Protein AF-A0A392PXV6-F1 (afdb_monomer_lite)

Organism: NCBI:txid97028

InterPro domains:
  IPR044673 Protein DCL-like [PTHR33415] (2-70)

Structure (mmCIF, N/CA/C/O backbone):
data_AF-A0A392PXV6-F1
#
_entry.id   AF-A0A392PXV6-F1
#
loop_
_atom_site.group_PDB
_atom_site.id
_atom_site.type_symbol
_atom_site.label_atom_id
_atom_site.label_alt_id
_atom_site.label_comp_id
_atom_site.label_asym_id
_atom_site.label_entity_id
_atom_site.label_seq_id
_atom_site.pdbx_PDB_ins_code
_atom_site.Cartn_x
_atom_site.Cartn_y
_atom_site.Cartn_z
_atom_site.occupancy
_atom_site.B_iso_or_equiv
_atom_site.auth_seq_id
_atom_site.auth_comp_id
_atom_site.auth_asym_id
_atom_site.auth_atom_id
_atom_site.pdbx_PDB_model_num
ATOM 1 N N . PRO A 1 1 ? 27.058 -9.964 -19.767 1.00 63.34 1 PRO A N 1
ATOM 2 C CA . PRO A 1 1 ? 26.178 -9.089 -20.586 1.00 63.34 1 PRO A CA 1
ATOM 3 C C . PRO A 1 1 ? 24.744 -9.017 -20.048 1.00 63.34 1 PRO A C 1
ATOM 5 O O . PRO A 1 1 ? 24.215 -7.920 -19.925 1.00 63.34 1 PRO A O 1
ATOM 8 N N . ASP A 1 2 ? 24.148 -10.153 -19.668 1.00 72.12 2 ASP A N 1
ATOM 9 C CA . ASP A 1 2 ? 22.732 -10.195 -19.262 1.00 72.12 2 ASP A CA 1
ATOM 10 C C . ASP A 1 2 ? 22.460 -9.681 -17.845 1.00 72.12 2 ASP A C 1
ATOM 12 O O . ASP A 1 2 ? 21.411 -9.098 -17.608 1.00 72.12 2 ASP A O 1
ATOM 16 N N . TYR A 1 3 ? 23.424 -9.786 -16.924 1.00 73.56 3 TYR A N 1
ATOM 17 C CA . TYR A 1 3 ? 23.288 -9.300 -15.541 1.00 73.56 3 TYR A CA 1
ATOM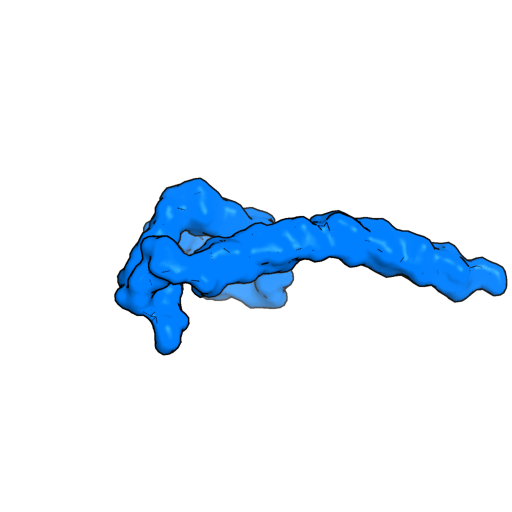 18 C C . TYR A 1 3 ? 22.855 -7.827 -15.438 1.00 73.56 3 TYR A C 1
ATOM 20 O O . TYR A 1 3 ? 22.047 -7.472 -14.587 1.00 73.56 3 TYR A O 1
ATOM 28 N N . ARG A 1 4 ? 23.357 -6.965 -16.332 1.00 81.00 4 ARG A N 1
ATOM 29 C CA . ARG A 1 4 ? 23.015 -5.536 -16.325 1.00 81.00 4 ARG A CA 1
ATOM 30 C C . ARG A 1 4 ? 21.550 -5.301 -16.708 1.00 81.00 4 ARG A C 1
ATOM 32 O O . ARG A 1 4 ? 20.886 -4.524 -16.044 1.00 81.00 4 ARG A O 1
ATOM 39 N N . LYS A 1 5 ? 21.034 -6.062 -17.680 1.00 84.81 5 LYS A N 1
ATOM 40 C CA . LYS A 1 5 ? 19.623 -6.006 -18.096 1.00 84.81 5 LYS A CA 1
ATOM 41 C C . LYS A 1 5 ? 18.671 -6.451 -16.983 1.00 84.81 5 LYS A C 1
ATOM 43 O O . LYS A 1 5 ? 17.619 -5.850 -16.821 1.00 84.81 5 LYS A O 1
ATOM 48 N N . TRP A 1 6 ? 19.039 -7.485 -16.218 1.00 88.38 6 TRP A N 1
ATOM 49 C CA . TRP A 1 6 ? 18.251 -7.928 -15.061 1.00 88.38 6 TRP A CA 1
ATOM 50 C C . TRP A 1 6 ? 18.170 -6.849 -13.985 1.00 88.38 6 TRP A C 1
ATOM 52 O O . TRP A 1 6 ? 17.091 -6.598 -13.464 1.00 88.38 6 TRP A O 1
ATOM 62 N N . LYS A 1 7 ? 19.290 -6.174 -13.712 1.00 89.75 7 LYS A N 1
ATOM 63 C CA . LYS A 1 7 ? 19.341 -5.085 -12.735 1.00 89.75 7 LYS A CA 1
ATOM 64 C C . LYS A 1 7 ? 18.528 -3.862 -13.170 1.00 89.75 7 LYS A C 1
ATOM 66 O O . LYS A 1 7 ? 17.843 -3.267 -12.350 1.00 89.75 7 LYS A O 1
ATOM 71 N N . ASP A 1 8 ? 18.576 -3.508 -14.453 1.00 93.75 8 ASP A N 1
ATOM 72 C CA . ASP A 1 8 ? 17.767 -2.405 -14.986 1.00 93.75 8 ASP A CA 1
ATOM 73 C C . ASP A 1 8 ? 16.265 -2.734 -14.869 1.00 93.75 8 ASP A C 1
ATOM 75 O O . ASP A 1 8 ? 15.482 -1.896 -14.432 1.00 93.75 8 ASP A O 1
ATOM 79 N N . LYS A 1 9 ? 15.871 -3.986 -15.150 1.00 92.19 9 LYS A N 1
ATOM 80 C CA . LYS A 1 9 ? 14.483 -4.448 -14.994 1.00 92.19 9 LYS A CA 1
ATOM 81 C C . LYS A 1 9 ? 14.022 -4.483 -13.536 1.00 92.19 9 LYS A C 1
ATOM 83 O O . LYS A 1 9 ? 12.874 -4.160 -13.256 1.00 92.19 9 LYS A O 1
ATOM 88 N N . GLU A 1 10 ? 14.899 -4.890 -12.624 1.00 93.50 10 GLU A N 1
ATOM 89 C CA . GLU A 1 10 ? 14.639 -4.852 -11.183 1.00 93.50 10 GLU A CA 1
ATOM 90 C C . GLU A 1 10 ? 14.402 -3.415 -10.708 1.00 93.50 10 GLU A C 1
ATOM 92 O O . GLU A 1 10 ? 13.417 -3.166 -10.021 1.00 93.50 10 GLU A O 1
ATOM 97 N N . ASN A 1 11 ? 15.235 -2.463 -11.139 1.00 94.75 11 ASN A N 1
ATOM 98 C CA . ASN A 1 11 ? 15.046 -1.049 -10.820 1.00 94.75 11 ASN A CA 1
ATOM 99 C C . ASN A 1 11 ? 13.724 -0.492 -11.369 1.00 94.75 11 ASN A C 1
ATOM 101 O O . ASN A 1 11 ? 13.023 0.177 -10.626 1.00 94.75 11 ASN A O 1
ATOM 105 N N . GLU A 1 12 ? 13.341 -0.805 -12.613 1.00 95.12 12 GLU A N 1
ATOM 106 C CA . GLU A 1 12 ? 12.033 -0.391 -13.159 1.00 95.12 12 GLU A CA 1
ATOM 107 C C . GLU A 1 12 ? 10.864 -0.888 -12.292 1.00 95.12 12 GLU A C 1
ATOM 109 O O . GLU A 1 12 ? 9.916 -0.155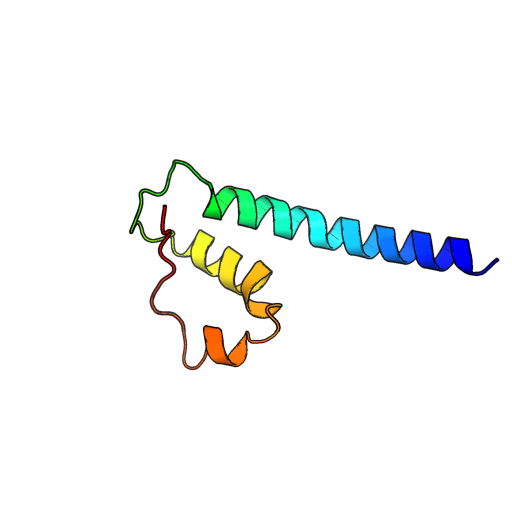 -12.032 1.00 95.12 12 GLU A O 1
ATOM 114 N N . ILE A 1 13 ? 10.939 -2.136 -11.819 1.00 92.50 13 ILE A N 1
ATOM 115 C CA . ILE A 1 13 ? 9.915 -2.716 -10.941 1.00 92.50 13 ILE A CA 1
ATOM 116 C C . ILE A 1 13 ? 9.909 -2.014 -9.578 1.00 92.50 13 ILE A C 1
ATOM 118 O O . ILE A 1 13 ? 8.842 -1.754 -9.025 1.00 92.50 13 ILE A O 1
ATOM 122 N N . LEU A 1 14 ? 11.085 -1.718 -9.020 1.00 93.56 14 LEU A N 1
ATOM 123 C CA . LEU A 1 14 ? 11.195 -1.008 -7.748 1.00 93.56 14 LEU A CA 1
ATOM 124 C C . LEU A 1 14 ? 10.652 0.421 -7.847 1.00 93.56 14 LEU A C 1
ATOM 126 O O . LEU A 1 14 ? 9.923 0.824 -6.946 1.00 93.56 14 LEU A O 1
ATOM 130 N N . ASP A 1 15 ? 10.928 1.136 -8.938 1.00 95.19 15 ASP A N 1
ATOM 131 C CA . ASP A 1 15 ? 10.421 2.492 -9.185 1.00 95.19 15 ASP A CA 1
ATOM 132 C C . ASP A 1 15 ? 8.881 2.523 -9.246 1.00 95.19 15 ASP A C 1
ATOM 134 O O . ASP A 1 15 ? 8.256 3.471 -8.768 1.00 95.19 15 ASP A O 1
ATOM 138 N N . ASP A 1 16 ? 8.252 1.466 -9.772 1.00 90.81 16 ASP A N 1
ATOM 139 C CA . ASP A 1 16 ? 6.790 1.329 -9.801 1.00 90.81 16 ASP A CA 1
ATOM 140 C C . ASP A 1 16 ? 6.200 0.953 -8.424 1.00 90.81 16 ASP A C 1
ATOM 142 O O . ASP A 1 16 ? 5.089 1.369 -8.072 1.00 90.81 16 ASP A O 1
ATOM 146 N N . ILE A 1 17 ? 6.923 0.154 -7.630 1.00 91.06 17 ILE A N 1
ATOM 147 C CA . ILE A 1 17 ? 6.453 -0.378 -6.340 1.00 91.06 17 ILE A CA 1
ATOM 148 C C . ILE A 1 17 ? 6.708 0.595 -5.180 1.00 91.06 17 ILE A C 1
ATOM 150 O O . ILE A 1 17 ? 5.900 0.674 -4.251 1.00 91.06 17 ILE A O 1
ATOM 154 N N . GLU A 1 18 ? 7.810 1.340 -5.194 1.00 93.94 18 GLU A N 1
ATOM 155 C CA . GLU A 1 18 ? 8.199 2.225 -4.093 1.00 93.94 18 GLU A CA 1
ATOM 156 C C . GLU A 1 18 ? 7.108 3.259 -3.740 1.00 93.94 18 GLU A C 1
ATOM 158 O O . GLU A 1 18 ? 6.751 3.347 -2.559 1.00 93.94 18 GLU A O 1
ATOM 163 N N . PRO A 1 19 ? 6.469 3.961 -4.700 1.00 93.62 19 PRO A N 1
ATOM 164 C CA . PRO A 1 19 ? 5.388 4.901 -4.399 1.00 93.62 19 PRO A CA 1
ATOM 165 C C . PRO A 1 19 ? 4.184 4.240 -3.721 1.00 93.62 19 PRO A C 1
ATOM 167 O O . PRO A 1 19 ? 3.535 4.845 -2.868 1.00 93.62 19 PRO A O 1
ATOM 170 N N . ILE A 1 20 ? 3.888 2.987 -4.078 1.00 91.50 20 ILE A N 1
ATOM 171 C CA . ILE A 1 20 ? 2.798 2.204 -3.488 1.00 91.50 20 ILE A CA 1
ATOM 172 C C . ILE A 1 20 ? 3.100 1.893 -2.021 1.00 91.50 20 ILE A C 1
ATOM 174 O O . ILE A 1 20 ? 2.238 2.078 -1.156 1.00 91.50 20 ILE A O 1
ATOM 178 N N . ILE A 1 21 ? 4.326 1.449 -1.735 1.00 90.06 21 ILE A N 1
ATOM 179 C CA . ILE A 1 21 ? 4.774 1.161 -0.370 1.00 90.06 21 ILE A CA 1
ATOM 180 C C . ILE A 1 21 ? 4.746 2.437 0.471 1.00 90.06 21 ILE A C 1
ATOM 182 O O . ILE A 1 21 ? 4.219 2.415 1.584 1.00 90.06 21 ILE A O 1
ATOM 186 N N . LEU A 1 22 ? 5.280 3.542 -0.055 1.00 93.75 22 LEU A N 1
ATOM 187 C CA . LEU A 1 22 ? 5.332 4.824 0.646 1.00 93.75 22 LEU A CA 1
ATOM 188 C C . LEU A 1 22 ? 3.933 5.334 0.988 1.00 93.75 22 LEU A C 1
ATOM 190 O O . LEU A 1 22 ? 3.660 5.571 2.162 1.00 93.75 22 LEU A O 1
ATOM 194 N N . LEU A 1 23 ? 3.027 5.405 0.008 1.00 93.19 23 LEU A N 1
ATOM 195 C CA . LEU A 1 23 ? 1.648 5.849 0.228 1.00 93.19 23 LEU A CA 1
ATOM 196 C C . LEU A 1 23 ? 0.938 4.983 1.275 1.00 93.19 23 LEU A C 1
ATOM 198 O O . LEU A 1 23 ? 0.312 5.489 2.203 1.00 93.19 23 LEU A O 1
ATOM 202 N N . THR A 1 24 ? 1.056 3.663 1.149 1.00 92.00 24 THR A N 1
ATOM 203 C CA . THR A 1 24 ? 0.403 2.736 2.078 1.00 92.00 24 THR A CA 1
ATOM 204 C C . THR A 1 24 ? 0.960 2.893 3.492 1.00 92.00 24 THR A C 1
ATOM 206 O O . THR A 1 24 ? 0.206 2.912 4.463 1.00 9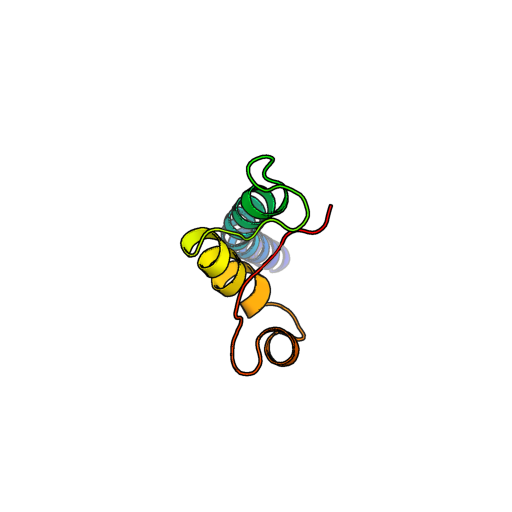2.00 24 THR A O 1
ATOM 209 N N . LYS A 1 25 ? 2.279 3.068 3.624 1.00 91.75 25 LYS A N 1
ATOM 210 C CA . LYS A 1 25 ? 2.939 3.319 4.907 1.00 91.75 25 LYS A CA 1
ATOM 211 C C . LYS A 1 25 ? 2.497 4.650 5.516 1.00 91.75 25 LYS A C 1
ATOM 213 O O . LYS A 1 25 ? 2.246 4.706 6.716 1.00 91.75 25 LYS A O 1
ATOM 218 N N . GLU A 1 26 ? 2.378 5.700 4.707 1.00 93.62 26 GLU A N 1
ATOM 219 C CA . GLU A 1 26 ? 1.886 7.008 5.145 1.00 93.62 26 GLU A CA 1
ATOM 220 C C . GLU A 1 26 ? 0.450 6.940 5.660 1.00 93.62 26 GLU A C 1
ATOM 222 O O . GLU A 1 26 ? 0.153 7.591 6.656 1.00 93.62 26 GLU A O 1
ATOM 227 N N . ILE A 1 27 ? -0.418 6.140 5.032 1.00 93.50 27 ILE A N 1
ATOM 228 C CA . ILE A 1 27 ? -1.796 5.910 5.484 1.00 93.50 27 ILE A CA 1
ATOM 229 C C . ILE A 1 27 ? -1.807 5.130 6.806 1.00 93.50 27 ILE A C 1
ATOM 231 O O . ILE A 1 27 ? -2.383 5.596 7.789 1.00 93.50 27 ILE A O 1
ATOM 235 N N . LEU A 1 28 ? -1.159 3.959 6.840 1.00 90.56 28 LEU A N 1
ATOM 236 C CA . LEU A 1 28 ? -1.237 3.010 7.960 1.00 90.56 28 LEU A CA 1
ATOM 237 C C . LEU A 1 28 ? -0.482 3.463 9.216 1.00 90.56 28 LEU A C 1
ATOM 239 O O . LEU A 1 28 ? -0.802 3.018 10.310 1.00 90.56 28 LEU A O 1
ATOM 243 N N . HIS A 1 29 ? 0.521 4.330 9.078 1.00 90.06 29 HIS A N 1
ATOM 244 C CA . HIS A 1 29 ? 1.252 4.904 10.214 1.00 90.06 29 HIS A CA 1
ATOM 245 C C . HIS A 1 29 ? 0.925 6.380 10.432 1.00 90.06 29 HIS A C 1
ATOM 247 O O . HIS A 1 29 ? 1.636 7.079 11.160 1.00 90.06 29 HIS A O 1
ATOM 253 N N . SER A 1 30 ? -0.128 6.879 9.785 1.00 90.06 30 SER A N 1
ATOM 254 C CA . SER A 1 30 ? -0.517 8.267 9.940 1.00 90.06 30 SER A CA 1
ATOM 255 C C . SER A 1 30 ? -0.996 8.534 11.367 1.00 90.06 30 SER A C 1
ATOM 257 O O . SER A 1 30 ? -1.913 7.855 11.830 1.00 90.06 30 SER A O 1
ATOM 259 N N . PRO A 1 31 ? -0.517 9.599 12.035 1.00 87.94 31 PRO A N 1
ATOM 260 C CA . PRO A 1 31 ? -1.073 10.018 13.321 1.00 87.94 31 PRO A CA 1
ATOM 261 C C . PRO A 1 31 ? -2.509 10.557 13.198 1.00 87.94 31 PRO A C 1
ATOM 263 O O . PRO A 1 31 ? -3.138 10.863 14.209 1.00 87.94 31 PRO A O 1
ATOM 266 N N . ARG A 1 32 ? -3.038 10.705 11.969 1.00 90.31 32 ARG A N 1
ATOM 267 C CA . ARG A 1 32 ? -4.428 11.124 11.720 1.00 90.31 32 ARG A CA 1
ATOM 268 C C . ARG A 1 32 ? -5.453 10.064 12.120 1.00 90.31 32 ARG A C 1
ATOM 270 O O . ARG A 1 32 ? -6.621 10.398 12.296 1.00 90.31 32 ARG A O 1
ATOM 277 N N . TYR A 1 33 ? -5.020 8.816 12.261 1.00 90.69 33 TYR A N 1
ATOM 278 C CA . TYR A 1 33 ? -5.860 7.697 12.647 1.00 90.69 33 TYR A CA 1
ATOM 279 C C . TYR A 1 33 ? -5.475 7.236 14.048 1.00 90.69 33 TYR A C 1
ATOM 281 O O . TYR A 1 33 ? -4.316 6.938 14.325 1.00 90.69 33 TYR A O 1
ATOM 289 N N . MET A 1 34 ? -6.461 7.219 14.939 1.00 85.38 34 MET A N 1
ATOM 290 C CA . MET A 1 34 ? -6.298 6.692 16.292 1.00 85.38 34 MET A CA 1
ATOM 291 C C . MET A 1 34 ? -6.394 5.167 16.271 1.00 85.38 34 MET A C 1
ATOM 293 O O . MET A 1 34 ? -6.913 4.590 15.315 1.00 85.38 34 MET A O 1
ATOM 297 N N . ASP A 1 35 ? -5.940 4.525 17.342 1.00 84.81 35 ASP A N 1
ATOM 298 C CA . ASP A 1 35 ? -6.158 3.095 17.552 1.00 84.81 35 ASP A CA 1
ATOM 299 C C . ASP A 1 35 ? -7.662 2.757 17.517 1.00 84.81 35 ASP A C 1
ATOM 301 O O . ASP A 1 35 ? -8.492 3.472 18.088 1.00 84.81 35 ASP A O 1
ATOM 305 N N . GLY A 1 36 ? -8.025 1.717 16.768 1.00 84.94 36 GLY A N 1
ATOM 306 C CA . GLY A 1 36 ? -9.408 1.363 16.436 1.00 84.94 36 GLY A CA 1
ATOM 307 C C . GLY A 1 36 ? -10.104 2.322 15.457 1.00 84.94 36 GLY A C 1
ATOM 308 O O . GLY A 1 36 ? -11.283 2.145 15.149 1.00 84.94 36 GLY A O 1
ATOM 309 N N . GLY A 1 37 ? -9.404 3.344 14.961 1.00 88.69 37 GLY A N 1
ATOM 310 C CA . GLY A 1 37 ? -9.913 4.313 14.000 1.00 88.69 37 GLY A CA 1
ATOM 311 C C . GLY A 1 37 ? -10.060 3.711 12.604 1.00 88.69 37 GLY A C 1
ATOM 312 O O . GLY A 1 37 ? -9.177 3.001 12.120 1.00 88.69 37 GLY A O 1
ATOM 313 N N . ARG A 1 38 ? -11.180 4.024 11.946 1.00 92.06 38 ARG A N 1
ATOM 314 C CA . ARG A 1 38 ? -11.436 3.644 10.552 1.00 92.06 38 ARG A CA 1
ATOM 315 C C . ARG A 1 38 ? -10.697 4.574 9.599 1.00 92.06 38 ARG A C 1
ATOM 317 O O . ARG A 1 38 ? -10.692 5.790 9.800 1.00 92.06 38 ARG A O 1
ATOM 324 N N . LEU A 1 39 ? -10.134 3.995 8.546 1.00 93.94 39 LEU A N 1
ATOM 325 C CA . LEU A 1 39 ? -9.618 4.756 7.416 1.00 93.94 39 LEU A CA 1
ATOM 326 C C . LEU A 1 39 ? -10.765 5.478 6.684 1.00 93.94 39 LEU A C 1
ATOM 328 O O . LEU A 1 39 ? -11.926 5.063 6.738 1.00 93.94 39 LEU A O 1
ATOM 332 N N . THR A 1 40 ? -10.455 6.580 6.000 1.00 94.38 40 THR A N 1
ATOM 333 C CA . THR A 1 40 ? -11.410 7.185 5.061 1.00 94.38 40 THR A CA 1
ATOM 334 C C . THR A 1 40 ? -11.618 6.266 3.859 1.00 94.38 40 THR A C 1
ATOM 336 O O . THR A 1 40 ? -10.738 5.488 3.511 1.00 94.38 40 THR A O 1
ATOM 339 N N . VAL A 1 41 ? -12.751 6.400 3.165 1.00 93.75 41 VAL A N 1
ATOM 340 C CA . VAL A 1 41 ? -13.065 5.581 1.977 1.00 93.75 41 VAL A CA 1
ATOM 341 C C . VAL A 1 41 ? -11.962 5.656 0.910 1.00 93.75 41 VAL A C 1
ATOM 343 O O . VAL A 1 41 ? -11.658 4.661 0.255 1.00 93.75 41 VAL A O 1
ATOM 346 N N . GLU A 1 42 ? -11.346 6.827 0.731 1.00 94.31 42 GLU A N 1
ATOM 347 C CA . GLU A 1 42 ? -10.249 7.024 -0.224 1.00 94.31 42 GLU A CA 1
ATOM 348 C C . GLU A 1 42 ? -8.981 6.270 0.193 1.00 94.31 42 GLU A C 1
ATOM 350 O O . GLU A 1 42 ? -8.375 5.584 -0.631 1.00 94.31 42 GLU A O 1
ATOM 355 N N . ASP A 1 43 ? -8.618 6.337 1.474 1.00 94.56 43 ASP A N 1
ATOM 356 C CA . ASP A 1 43 ? -7.462 5.626 2.015 1.00 94.56 43 ASP A CA 1
ATOM 357 C C . ASP A 1 43 ? -7.691 4.112 2.064 1.00 94.56 43 ASP A C 1
ATOM 359 O O . ASP A 1 43 ? -6.789 3.346 1.731 1.00 94.56 43 ASP A O 1
ATOM 363 N N . GLU A 1 44 ? -8.899 3.663 2.418 1.00 93.94 44 GLU A N 1
ATOM 364 C CA . GLU A 1 44 ? -9.287 2.251 2.351 1.00 93.94 44 GLU A CA 1
ATOM 365 C C . GLU A 1 44 ? -9.116 1.726 0.934 1.00 93.94 44 GLU A C 1
ATOM 367 O O . GLU A 1 44 ? -8.449 0.714 0.724 1.00 93.94 44 GLU A O 1
ATOM 372 N N . LYS A 1 45 ? -9.663 2.442 -0.052 1.00 92.69 45 LYS A N 1
ATOM 373 C CA . LYS A 1 45 ? -9.534 2.070 -1.459 1.00 92.69 45 LYS A CA 1
ATOM 374 C C . LYS A 1 45 ? -8.067 1.985 -1.879 1.00 92.69 45 LYS A C 1
ATOM 376 O O . LYS A 1 45 ? -7.683 1.008 -2.519 1.00 92.69 45 LYS A O 1
ATOM 381 N N . ALA A 1 46 ? -7.244 2.958 -1.485 1.00 92.88 46 ALA A N 1
ATOM 382 C CA . ALA A 1 46 ? -5.816 2.940 -1.775 1.00 92.88 46 ALA A CA 1
ATOM 383 C C . ALA A 1 46 ? -5.129 1.704 -1.169 1.00 92.88 46 ALA A C 1
ATOM 385 O O . ALA A 1 46 ? -4.419 0.997 -1.880 1.00 92.88 46 ALA A O 1
ATOM 386 N N . VAL A 1 47 ? -5.384 1.384 0.102 1.00 92.50 47 VAL A N 1
ATOM 387 C CA . VAL A 1 47 ? -4.806 0.202 0.764 1.00 92.50 47 VAL A CA 1
ATOM 388 C C . VAL A 1 47 ? -5.294 -1.098 0.111 1.00 92.50 47 VAL A C 1
ATOM 390 O O . VAL A 1 47 ? -4.501 -2.017 -0.099 1.00 92.50 47 VAL A O 1
ATOM 393 N N . VAL A 1 48 ? -6.569 -1.193 -0.268 1.00 91.56 48 VAL A N 1
ATOM 394 C CA . VAL A 1 48 ? -7.115 -2.387 -0.931 1.00 91.56 48 VAL A CA 1
ATOM 395 C C . VAL A 1 48 ? -6.485 -2.596 -2.307 1.00 91.56 48 VAL A C 1
ATOM 397 O O . VAL A 1 48 ? -5.949 -3.669 -2.583 1.00 91.56 48 VAL A O 1
ATOM 400 N N . GLU A 1 49 ? -6.519 -1.578 -3.165 1.00 90.94 49 GLU A N 1
ATOM 401 C CA . GLU A 1 49 ? -6.081 -1.685 -4.561 1.00 90.94 49 GLU A CA 1
ATOM 402 C C . GLU A 1 49 ? -4.560 -1.764 -4.704 1.00 90.94 49 GLU A C 1
ATOM 404 O O . GLU A 1 49 ? -4.056 -2.391 -5.638 1.00 90.94 49 GLU A O 1
ATOM 409 N N . LYS A 1 50 ? -3.819 -1.099 -3.813 1.00 89.88 50 LYS A N 1
ATOM 410 C CA . LYS A 1 50 ? -2.365 -0.966 -3.930 1.00 89.88 50 LYS A CA 1
ATOM 411 C C . LYS A 1 50 ? -1.600 -1.943 -3.043 1.00 89.88 50 LYS A C 1
ATOM 413 O O . LYS A 1 50 ? -0.503 -2.329 -3.425 1.00 89.88 50 LYS A O 1
ATOM 418 N N . LEU A 1 51 ? -2.163 -2.381 -1.914 1.00 89.69 51 LEU A 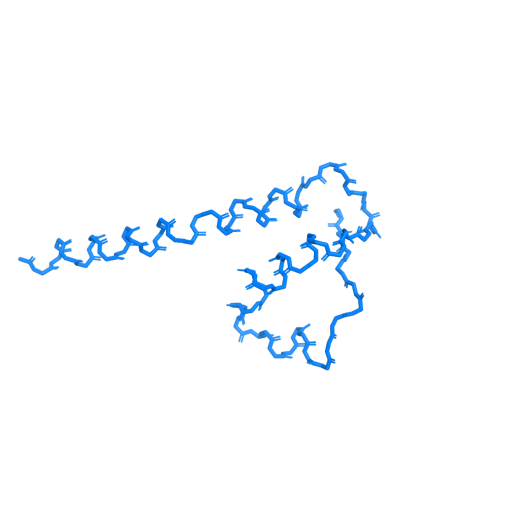N 1
ATOM 419 C CA . LEU A 1 51 ? -1.500 -3.332 -1.016 1.00 89.69 51 LEU A CA 1
ATOM 420 C C . LEU A 1 51 ? -2.198 -4.694 -0.996 1.00 89.69 51 LEU A C 1
ATOM 422 O O . LEU A 1 51 ? -1.584 -5.700 -1.349 1.00 89.69 51 LEU A O 1
ATOM 426 N N . LEU A 1 52 ? -3.468 -4.751 -0.582 1.00 90.00 52 LEU A N 1
ATOM 427 C CA . LEU A 1 52 ? -4.135 -6.035 -0.330 1.00 90.00 52 LEU A CA 1
ATOM 428 C C . LEU A 1 52 ? -4.348 -6.858 -1.602 1.00 90.00 52 LEU A C 1
ATOM 430 O O . LEU A 1 52 ? -4.263 -8.081 -1.533 1.00 90.00 52 LEU A O 1
ATOM 434 N N . ALA A 1 53 ? -4.543 -6.213 -2.754 1.00 88.81 53 ALA A N 1
ATOM 435 C CA . ALA A 1 53 ? -4.644 -6.881 -4.053 1.00 88.81 53 ALA A CA 1
ATOM 436 C C . ALA A 1 53 ? -3.424 -7.766 -4.375 1.00 88.81 53 ALA A C 1
ATOM 438 O O . ALA A 1 53 ? -3.564 -8.773 -5.068 1.00 88.81 53 ALA A O 1
ATOM 439 N N . TYR A 1 54 ? -2.249 -7.427 -3.836 1.00 88.69 54 TYR A N 1
ATOM 440 C CA . TYR A 1 54 ? -0.994 -8.152 -4.051 1.00 88.69 54 TYR A CA 1
ATOM 441 C C . TYR A 1 54 ? -0.607 -9.062 -2.877 1.00 88.69 54 TYR A C 1
ATOM 443 O O . TYR A 1 54 ? 0.464 -9.669 -2.889 1.00 88.69 54 TYR A O 1
ATOM 451 N N . HIS A 1 55 ? -1.455 -9.177 -1.851 1.00 89.38 55 HIS A N 1
ATOM 452 C CA . HIS A 1 55 ? -1.198 -10.080 -0.736 1.00 89.38 55 HIS A CA 1
ATOM 453 C C . HIS A 1 55 ? -1.318 -11.547 -1.205 1.00 89.38 55 HIS A C 1
ATOM 455 O O . HIS A 1 55 ? -2.292 -11.875 -1.882 1.00 89.38 55 HIS A O 1
ATOM 461 N N . PRO A 1 56 ? -0.414 -12.469 -0.809 1.00 90.44 56 PRO A N 1
ATOM 462 C CA . PRO A 1 56 ? -0.459 -13.879 -1.235 1.00 90.44 56 PRO A CA 1
ATOM 463 C C . PRO A 1 56 ? -1.775 -14.605 -0.919 1.00 90.44 56 PRO A C 1
ATOM 465 O O . PRO A 1 56 ? -2.107 -15.606 -1.542 1.00 90.44 56 PRO A O 1
ATOM 468 N N . HIS A 1 57 ? -2.515 -14.079 0.057 1.00 89.06 57 HIS A N 1
ATOM 469 C CA . HIS A 1 57 ? -3.823 -14.561 0.500 1.00 89.06 57 HIS A CA 1
ATOM 470 C C . HIS A 1 57 ? -4.913 -13.496 0.303 1.00 89.06 57 HIS A C 1
ATOM 472 O O . HIS A 1 57 ? -5.761 -13.314 1.171 1.00 89.06 57 HIS A O 1
ATOM 478 N N . SER A 1 58 ? -4.835 -12.693 -0.762 1.00 87.44 58 SER A N 1
ATOM 479 C CA . SER A 1 58 ? -5.775 -11.590 -1.009 1.00 87.44 58 SER A CA 1
ATOM 480 C C . SER A 1 58 ? -7.230 -12.064 -1.060 1.00 87.44 58 SER A C 1
ATOM 482 O O . SER A 1 58 ? -8.101 -11.406 -0.497 1.00 87.44 58 SER A O 1
ATOM 484 N N . GLU A 1 59 ? -7.483 -13.242 -1.631 1.00 85.44 59 GLU A N 1
ATOM 485 C CA . GLU A 1 59 ? -8.812 -13.860 -1.686 1.00 85.44 59 GLU A CA 1
ATOM 486 C C . GLU A 1 59 ? -9.362 -14.191 -0.289 1.00 85.44 59 GLU A C 1
ATOM 488 O O . GLU A 1 59 ? -10.501 -13.845 0.007 1.00 85.44 59 GLU A O 1
ATOM 493 N N . ASP A 1 60 ? -8.543 -14.740 0.614 1.00 86.19 60 ASP A N 1
ATOM 494 C CA . ASP A 1 60 ? -8.951 -15.015 2.002 1.00 86.19 60 ASP A CA 1
ATOM 495 C C . ASP A 1 60 ? -9.163 -13.728 2.817 1.00 86.19 60 ASP A C 1
ATOM 497 O O . ASP A 1 60 ? -9.948 -13.695 3.764 1.00 86.19 60 ASP A O 1
ATOM 501 N N . LYS A 1 61 ? -8.416 -12.666 2.489 1.00 80.56 61 LYS A N 1
ATOM 502 C CA . LYS A 1 61 ? -8.429 -11.391 3.221 1.00 80.56 61 LYS A CA 1
ATOM 503 C C . LYS A 1 61 ? -9.536 -10.445 2.767 1.00 80.56 61 LYS A C 1
ATOM 505 O O . LYS A 1 61 ? -10.020 -9.675 3.588 1.00 80.56 61 LYS A O 1
ATOM 510 N N . ILE A 1 62 ? -9.904 -10.479 1.488 1.00 83.94 62 ILE A N 1
ATOM 511 C CA . ILE A 1 62 ? -10.919 -9.602 0.891 1.00 83.94 62 ILE A CA 1
ATOM 512 C C . ILE A 1 62 ? -12.243 -10.356 0.729 1.00 83.94 62 ILE A C 1
ATOM 514 O O . ILE A 1 62 ? -13.294 -9.786 1.004 1.00 83.94 62 ILE A O 1
ATOM 518 N N . GLY A 1 63 ? -12.214 -11.630 0.329 1.00 79.94 63 GLY A N 1
ATOM 519 C CA . GLY A 1 63 ? -13.384 -12.505 0.247 1.00 79.94 63 GLY A CA 1
ATOM 520 C C . GLY A 1 63 ? -14.584 -11.877 -0.469 1.00 79.94 63 GLY A C 1
ATOM 521 O O . GLY A 1 63 ? -14.476 -11.358 -1.577 1.00 79.94 63 GLY A O 1
ATOM 522 N N . CYS A 1 64 ? -15.747 -11.906 0.188 1.00 81.75 64 CYS A N 1
ATOM 523 C CA . CYS A 1 64 ? -16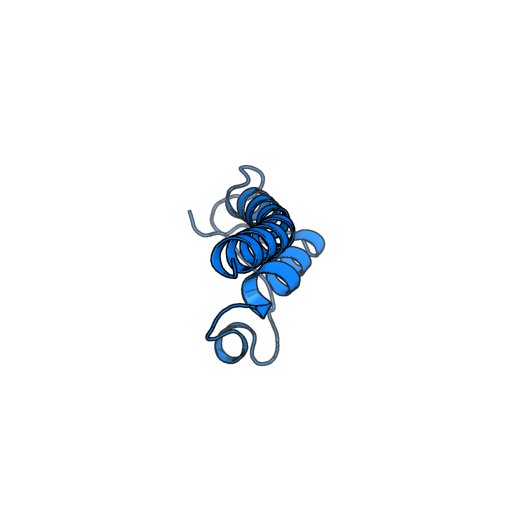.989 -11.295 -0.300 1.00 81.75 64 CYS A CA 1
ATOM 524 C C . CYS A 1 64 ? -17.016 -9.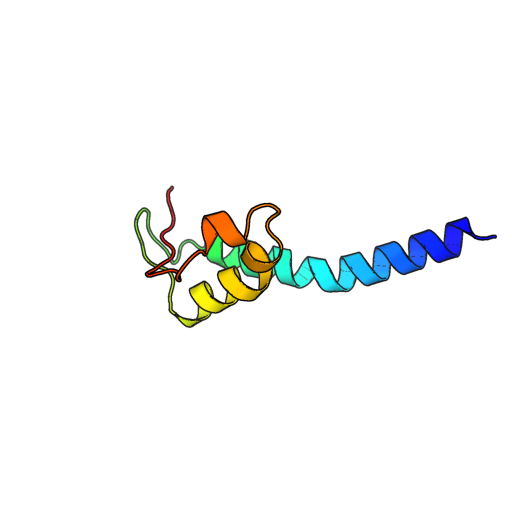755 -0.234 1.00 81.75 64 CYS A C 1
ATOM 526 O O . CYS A 1 64 ? -18.025 -9.151 -0.597 1.00 81.75 64 CYS A O 1
ATOM 528 N N . GLY A 1 65 ? -15.943 -9.125 0.245 1.00 82.56 65 GLY A N 1
ATOM 529 C CA . GLY A 1 65 ? -15.808 -7.684 0.411 1.00 82.56 65 GLY A CA 1
ATOM 530 C C . GLY A 1 65 ? -15.265 -7.298 1.786 1.00 82.56 65 GLY A C 1
ATOM 531 O O . GLY A 1 65 ? -15.297 -8.075 2.739 1.00 82.56 65 GLY A O 1
ATOM 532 N N . LEU A 1 66 ? -14.801 -6.054 1.885 1.00 85.38 66 LEU A N 1
ATOM 533 C CA . LEU A 1 66 ? -14.375 -5.424 3.132 1.00 85.38 66 LEU A CA 1
ATOM 534 C C . LEU A 1 66 ? -15.412 -4.380 3.548 1.00 85.38 66 LEU A C 1
ATOM 536 O O . LEU A 1 66 ? -15.808 -3.547 2.737 1.00 85.38 66 LEU A O 1
ATOM 540 N N . GLU A 1 67 ? -15.837 -4.417 4.811 1.00 85.00 67 GLU A N 1
ATOM 541 C CA . GLU A 1 67 ? -16.698 -3.372 5.380 1.00 85.00 67 GLU A CA 1
ATOM 542 C C . GLU A 1 67 ? -15.881 -2.134 5.774 1.00 85.00 67 GLU A C 1
ATOM 544 O O . GLU A 1 67 ? -16.306 -1.004 5.529 1.00 85.00 67 GLU A O 1
ATOM 549 N N . SER A 1 68 ? -14.712 -2.347 6.390 1.00 88.56 68 SER A N 1
ATOM 550 C CA . SER A 1 68 ? -13.747 -1.288 6.684 1.00 88.56 68 SER A CA 1
ATOM 551 C C . SER A 1 68 ? -12.357 -1.818 7.030 1.00 88.56 68 SER A C 1
ATOM 553 O O . SER A 1 68 ? -12.204 -2.985 7.397 1.00 88.56 68 SER A O 1
ATOM 555 N N . ILE A 1 69 ? -11.357 -0.940 6.958 1.00 89.50 69 ILE A N 1
ATOM 556 C CA . ILE A 1 69 ? -10.013 -1.139 7.498 1.00 89.50 69 ILE A CA 1
ATOM 557 C C . ILE A 1 69 ? -9.858 -0.246 8.731 1.00 89.50 69 ILE A C 1
ATOM 559 O O . ILE A 1 69 ? -10.052 0.971 8.675 1.00 89.50 69 ILE A O 1
ATOM 563 N N . MET A 1 70 ? -9.485 -0.866 9.849 1.00 89.81 70 MET A N 1
ATOM 564 C CA . MET A 1 70 ? -9.180 -0.188 11.108 1.00 89.81 70 MET A CA 1
ATOM 565 C C . MET A 1 70 ? -7.705 -0.364 11.442 1.00 89.81 70 MET A C 1
ATOM 567 O O . MET A 1 70 ? -7.140 -1.435 11.205 1.00 89.81 70 MET A O 1
ATOM 571 N N . LEU A 1 71 ? -7.092 0.676 12.003 1.00 85.81 71 LEU A N 1
ATOM 572 C CA . LEU A 1 71 ? -5.725 0.581 12.505 1.00 85.81 71 LEU A CA 1
ATOM 573 C C . LEU A 1 71 ? -5.723 0.063 13.939 1.00 85.81 71 LEU A C 1
ATOM 575 O O . LEU A 1 71 ? -6.543 0.483 14.750 1.00 85.81 71 LEU A O 1
ATOM 579 N N . LEU A 1 72 ? -4.791 -0.843 14.223 1.00 78.81 72 LEU A N 1
ATOM 580 C CA . LEU A 1 72 ? -4.493 -1.327 15.566 1.00 78.81 72 LEU A CA 1
ATOM 581 C C . LEU A 1 72 ? -3.099 -0.814 15.944 1.00 78.81 72 LEU A C 1
ATOM 583 O O . LEU A 1 72 ? -2.156 -1.009 15.171 1.00 78.81 72 LEU A O 1
ATOM 587 N N . GLY A 1 73 ? -3.008 -0.108 17.070 1.00 64.31 73 GLY A N 1
ATOM 588 C CA . GLY A 1 73 ? -1.785 0.491 17.616 1.00 64.31 73 GLY A CA 1
ATOM 589 C C . GLY A 1 73 ? -0.874 -0.483 18.351 1.00 64.31 73 GLY A C 1
ATOM 590 O O . GLY A 1 73 ? -1.362 -1.525 18.845 1.00 64.31 73 GLY A O 1
#

Sequence (73 aa):
PDYRKWKDKENEILDDIEPIILLTKEILHSPRYMDGGRLTVEDEKAVVEKLLAYHPHSEDKIGCGLESIMLLG

Foldseek 3Di:
DCVVVVVVVVVVVCVVLVVLVVLLCCQQVPPVADAQGWGDPVNFVSCLVSPLVPPPVSCVVAPPHDPTDGHHD

pLDDT: mean 88.55, std 6.34, range [63.34, 95.19]

Secondary structure (DSSP, 8-state):
-HHHHHHHHHHHHHHHHHHHHHHHHHHHT-TTS-TTPBPPHHHHHHHHHHTGGGSTTHHHHHTT--S--B---

Radius of gyration: 15.71 Å; chains: 1; bounding box: 43×26×38 Å